Protein AF-F8A2N2-F1 (afdb_monomer_lite)

Organism: Cellulomonas gilvus (strain ATCC 13127 / NRRL B-14078) (NCBI:txid593907)

pLDDT: mean 75.51, std 16.03, range [32.81, 90.75]

Radius of gyration: 11.82 Å; chains: 1; bounding box: 32×28×24 Å

Structure (mmCIF, N/CA/C/O backbone):
data_AF-F8A2N2-F1
#
_entry.id   AF-F8A2N2-F1
#
loop_
_atom_site.group_PDB
_atom_site.id
_atom_site.type_symbol
_atom_site.label_atom_id
_atom_site.label_alt_id
_atom_site.label_comp_id
_atom_site.label_asym_id
_atom_site.label_entity_id
_atom_site.label_seq_id
_atom_site.pdbx_PDB_ins_code
_atom_site.Cartn_x
_atom_site.Cartn_y
_atom_site.Cartn_z
_atom_site.occupancy
_atom_site.B_iso_or_equiv
_atom_site.auth_seq_id
_atom_site.auth_comp_id
_atom_site.auth_asym_id
_atom_site.auth_atom_id
_atom_site.pdbx_PDB_model_num
ATOM 1 N N . MET A 1 1 ? -2.203 -15.090 -9.385 1.00 76.50 1 MET A N 1
ATOM 2 C CA . MET A 1 1 ? -0.792 -14.703 -9.175 1.00 76.50 1 MET A CA 1
ATOM 3 C C . MET A 1 1 ? -0.222 -14.282 -10.519 1.00 76.50 1 MET A C 1
ATOM 5 O O . MET A 1 1 ? 0.034 -15.154 -11.342 1.00 76.50 1 MET A O 1
ATOM 9 N N . ASN A 1 2 ? -0.085 -12.980 -10.771 1.00 86.62 2 ASN A N 1
ATOM 10 C CA . ASN A 1 2 ? 0.553 -12.454 -11.975 1.00 86.62 2 ASN A CA 1
ATOM 11 C C . ASN A 1 2 ? 2.076 -12.475 -11.767 1.00 86.62 2 ASN A C 1
ATOM 13 O O . ASN A 1 2 ? 2.623 -11.661 -11.032 1.00 86.62 2 ASN A O 1
ATOM 17 N N . ARG A 1 3 ? 2.748 -13.467 -12.353 1.00 87.19 3 ARG A N 1
ATOM 18 C CA . ARG A 1 3 ? 4.179 -13.708 -12.115 1.00 87.19 3 ARG A CA 1
ATOM 19 C C . ARG A 1 3 ? 5.057 -12.555 -12.600 1.00 87.19 3 ARG A C 1
ATOM 21 O O . ARG A 1 3 ? 6.025 -12.237 -11.925 1.00 87.19 3 ARG A O 1
ATOM 28 N N . GLU A 1 4 ? 4.691 -11.944 -13.721 1.00 88.75 4 GLU A N 1
ATOM 29 C CA . GLU A 1 4 ? 5.421 -10.832 -14.338 1.00 88.75 4 GLU A CA 1
ATOM 30 C C . GLU A 1 4 ? 5.341 -9.597 -13.439 1.00 88.75 4 GLU A C 1
ATOM 32 O O . GLU A 1 4 ? 6.365 -9.104 -12.972 1.00 88.75 4 GLU A O 1
ATOM 37 N N . TRP A 1 5 ? 4.126 -9.226 -13.024 1.00 87.06 5 TRP A N 1
ATOM 38 C CA . TRP A 1 5 ? 3.920 -8.085 -12.132 1.00 87.06 5 TRP A CA 1
ATOM 39 C C . TRP A 1 5 ? 4.651 -8.242 -10.790 1.00 87.06 5 TRP A C 1
ATOM 41 O O . TRP A 1 5 ? 5.232 -7.293 -10.277 1.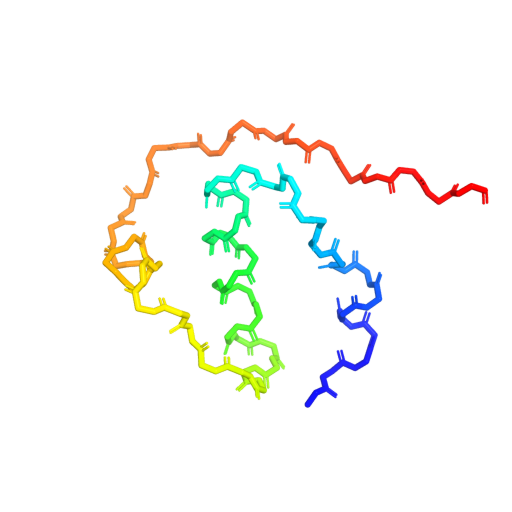00 87.06 5 TRP A O 1
ATOM 51 N N . HIS A 1 6 ? 4.673 -9.449 -10.216 1.00 88.62 6 HIS A N 1
ATOM 52 C CA . HIS A 1 6 ? 5.412 -9.701 -8.974 1.00 88.62 6 HIS A CA 1
ATOM 53 C C . HIS A 1 6 ? 6.935 -9.650 -9.137 1.00 88.62 6 HIS A C 1
ATOM 55 O O . HIS A 1 6 ? 7.618 -9.353 -8.157 1.00 88.62 6 HIS A O 1
ATOM 61 N N . ALA A 1 7 ? 7.460 -9.963 -10.322 1.00 87.50 7 ALA A N 1
ATOM 62 C CA . ALA A 1 7 ? 8.886 -9.852 -10.606 1.00 87.50 7 ALA A CA 1
ATOM 63 C C . ALA A 1 7 ? 9.302 -8.380 -10.746 1.00 87.50 7 ALA A C 1
ATOM 65 O O . ALA A 1 7 ? 10.325 -7.982 -10.195 1.00 87.50 7 ALA A O 1
ATOM 66 N N . GLU A 1 8 ? 8.481 -7.571 -11.416 1.00 87.12 8 GLU A N 1
ATOM 67 C CA . GLU A 1 8 ? 8.743 -6.144 -11.648 1.00 87.12 8 GLU A CA 1
ATOM 68 C C . GLU A 1 8 ? 8.470 -5.281 -10.408 1.00 87.12 8 GLU A C 1
ATOM 70 O O . GLU A 1 8 ? 9.215 -4.350 -10.111 1.00 87.12 8 GLU A O 1
ATOM 75 N N . HIS A 1 9 ? 7.435 -5.618 -9.638 1.00 86.50 9 HIS A N 1
ATOM 76 C CA . HIS A 1 9 ? 7.022 -4.883 -8.445 1.00 86.50 9 HIS A CA 1
ATOM 77 C C . HIS A 1 9 ? 7.381 -5.640 -7.159 1.00 86.50 9 HIS A C 1
ATOM 79 O O . HIS A 1 9 ? 6.621 -5.622 -6.203 1.00 86.50 9 HIS A O 1
ATOM 85 N N . ALA A 1 10 ? 8.502 -6.351 -7.064 1.00 87.00 10 ALA A N 1
ATOM 86 C CA . ALA A 1 10 ? 8.846 -7.048 -5.820 1.00 87.00 10 ALA A CA 1
ATOM 87 C C . ALA A 1 10 ? 9.069 -6.058 -4.652 1.00 87.00 10 ALA A C 1
ATOM 89 O O . ALA A 1 10 ? 10.007 -5.260 -4.657 1.00 87.00 10 ALA A O 1
ATOM 90 N N . LEU A 1 11 ? 8.225 -6.114 -3.614 1.00 82.88 11 LEU A N 1
ATOM 91 C CA . LEU A 1 11 ? 8.333 -5.213 -2.466 1.00 82.88 11 LEU A CA 1
ATOM 92 C C . LEU A 1 11 ? 9.254 -5.790 -1.381 1.00 82.88 11 LEU A C 1
ATOM 94 O O . LEU A 1 11 ? 8.969 -6.836 -0.797 1.00 82.88 11 LEU A O 1
ATOM 98 N N . GLY A 1 12 ? 10.352 -5.094 -1.085 1.00 80.62 12 GLY A N 1
ATOM 99 C CA . GLY A 1 12 ? 11.317 -5.523 -0.068 1.00 80.62 12 GLY A CA 1
ATOM 100 C C . GLY A 1 12 ? 10.781 -5.448 1.370 1.00 80.62 12 GLY A C 1
ATOM 101 O O . GLY A 1 12 ? 9.952 -4.603 1.706 1.00 80.62 12 GLY A O 1
ATOM 102 N N . SER A 1 13 ? 11.326 -6.278 2.269 1.00 75.62 13 SER A N 1
ATOM 103 C CA . SER A 1 13 ? 10.894 -6.380 3.679 1.00 75.62 13 SER A CA 1
ATOM 104 C C . SER A 1 13 ? 11.028 -5.085 4.496 1.00 75.62 13 SER A C 1
ATOM 106 O O . SER A 1 13 ? 10.398 -4.953 5.542 1.00 75.62 13 SER A O 1
ATOM 108 N N . LYS A 1 14 ? 11.842 -4.126 4.035 1.00 79.12 14 LYS A N 1
ATOM 109 C CA . LYS A 1 14 ? 12.045 -2.810 4.669 1.00 79.12 14 LYS A CA 1
ATOM 110 C C . LYS A 1 14 ? 11.293 -1.671 3.971 1.00 79.12 14 LYS A C 1
ATOM 112 O O . LYS A 1 14 ? 11.564 -0.507 4.257 1.00 79.12 14 LYS A O 1
ATOM 117 N N . ALA A 1 15 ? 10.364 -1.978 3.063 1.00 81.62 15 ALA A N 1
ATOM 118 C CA . ALA A 1 15 ? 9.618 -0.950 2.353 1.00 81.62 15 ALA A CA 1
ATOM 119 C C . ALA A 1 15 ? 8.805 -0.068 3.324 1.00 81.62 15 ALA A C 1
ATOM 121 O O . ALA A 1 15 ? 8.130 -0.589 4.234 1.00 81.62 15 ALA A O 1
ATOM 122 N N . PRO A 1 16 ? 8.836 1.265 3.129 1.00 84.81 16 PRO A N 1
ATOM 123 C CA . PRO A 1 16 ? 8.034 2.172 3.926 1.00 84.81 16 PRO A CA 1
ATOM 124 C C . PRO A 1 16 ? 6.549 1.840 3.767 1.00 84.81 16 PRO A C 1
ATOM 126 O O . PRO A 1 16 ? 6.110 1.202 2.808 1.00 84.81 16 PRO A O 1
ATOM 129 N N . LEU A 1 17 ? 5.771 2.245 4.765 1.00 84.62 17 LEU A N 1
ATOM 130 C CA . LEU A 1 17 ? 4.341 1.957 4.835 1.00 84.62 17 LEU A CA 1
ATOM 131 C C . LEU A 1 17 ? 3.587 2.490 3.608 1.00 84.62 17 LEU A C 1
ATOM 133 O O . LEU A 1 17 ? 2.728 1.796 3.080 1.00 84.62 17 LEU A O 1
ATOM 137 N N . ASP A 1 18 ? 3.957 3.669 3.120 1.00 81.62 18 ASP A N 1
ATOM 138 C CA . ASP A 1 18 ? 3.347 4.281 1.941 1.00 81.62 18 ASP A CA 1
ATOM 139 C C . ASP A 1 18 ? 3.585 3.465 0.655 1.00 81.62 18 ASP A C 1
ATOM 141 O O . ASP A 1 18 ? 2.631 3.076 -0.017 1.00 81.62 18 ASP A O 1
ATOM 145 N N . ALA A 1 19 ? 4.832 3.049 0.398 1.00 83.88 19 ALA A N 1
ATOM 146 C CA . ALA A 1 19 ? 5.154 2.143 -0.708 1.00 83.88 19 ALA A CA 1
ATOM 147 C C . ALA A 1 19 ? 4.401 0.806 -0.594 1.00 83.88 19 ALA A C 1
ATOM 149 O O . ALA A 1 19 ? 3.937 0.262 -1.594 1.00 83.88 19 ALA A O 1
ATOM 150 N N . ARG A 1 20 ? 4.212 0.292 0.632 1.00 88.06 20 ARG A N 1
ATOM 151 C CA . ARG A 1 20 ? 3.357 -0.881 0.882 1.00 88.06 20 ARG A CA 1
ATOM 152 C C . ARG A 1 20 ? 1.904 -0.636 0.493 1.00 88.06 20 ARG A C 1
ATOM 154 O O . ARG A 1 20 ? 1.293 -1.538 -0.077 1.00 88.06 20 ARG A O 1
ATOM 161 N N . VAL A 1 21 ? 1.347 0.530 0.806 1.00 8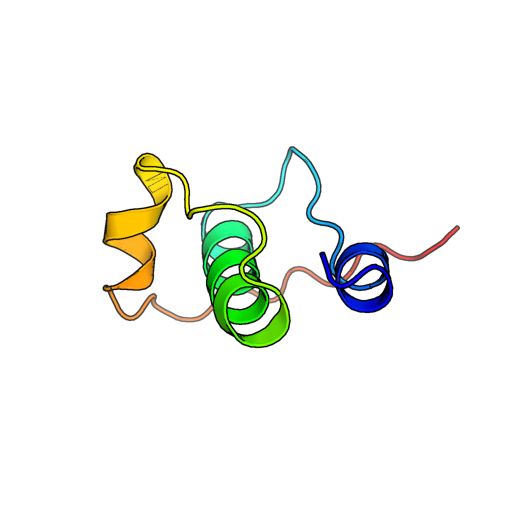6.50 21 VAL A N 1
ATOM 162 C CA . VAL A 1 21 ? -0.032 0.891 0.449 1.00 86.50 21 VAL A CA 1
ATOM 163 C C . VAL A 1 21 ? -0.175 1.005 -1.067 1.00 86.50 21 VAL A C 1
ATOM 165 O O . VAL A 1 21 ? -1.065 0.362 -1.622 1.00 86.50 21 VAL A O 1
ATOM 168 N N . ALA A 1 22 ? 0.716 1.741 -1.736 1.00 85.31 22 ALA A N 1
ATOM 169 C CA . ALA A 1 22 ? 0.720 1.887 -3.193 1.00 85.31 22 ALA A CA 1
ATOM 170 C C . ALA A 1 22 ? 0.805 0.524 -3.897 1.00 85.31 22 ALA A C 1
ATOM 172 O O . ALA A 1 22 ? -0.068 0.182 -4.695 1.00 85.31 22 ALA A O 1
ATOM 173 N N . TRP A 1 23 ? 1.759 -0.310 -3.476 1.00 88.25 23 TRP A N 1
ATOM 174 C CA . TRP A 1 23 ? 1.919 -1.666 -3.990 1.00 88.25 23 TRP A CA 1
ATOM 175 C C . TRP A 1 23 ? 0.648 -2.505 -3.843 1.00 88.25 23 TRP A C 1
ATOM 177 O O . TRP A 1 23 ? 0.225 -3.165 -4.786 1.00 88.25 23 TRP A O 1
ATOM 187 N N . HIS A 1 24 ? 0.001 -2.475 -2.670 1.00 89.25 24 HIS A N 1
ATOM 188 C CA . HIS A 1 24 ? -1.220 -3.254 -2.445 1.00 89.25 24 HIS A CA 1
ATOM 189 C C . HIS A 1 24 ? -2.401 -2.750 -3.283 1.00 89.25 24 HIS A C 1
ATOM 191 O O . HIS A 1 24 ? -3.254 -3.563 -3.641 1.00 89.25 24 HIS A O 1
ATOM 197 N N . ARG A 1 25 ? -2.463 -1.450 -3.605 1.00 86.62 25 ARG A N 1
ATOM 198 C CA . ARG A 1 25 ? -3.499 -0.883 -4.485 1.00 86.62 25 ARG A CA 1
ATOM 199 C C . ARG A 1 25 ? -3.355 -1.417 -5.908 1.00 86.62 25 ARG A C 1
ATOM 201 O O . ARG A 1 25 ? -4.329 -1.935 -6.445 1.00 86.62 25 ARG A O 1
ATOM 208 N N . GLU A 1 26 ? -2.153 -1.359 -6.474 1.00 88.94 26 GLU A N 1
ATOM 209 C CA . GLU A 1 26 ? -1.871 -1.884 -7.819 1.00 88.94 26 GLU A CA 1
ATOM 210 C C . GLU A 1 26 ? -1.996 -3.413 -7.865 1.00 88.94 26 GLU 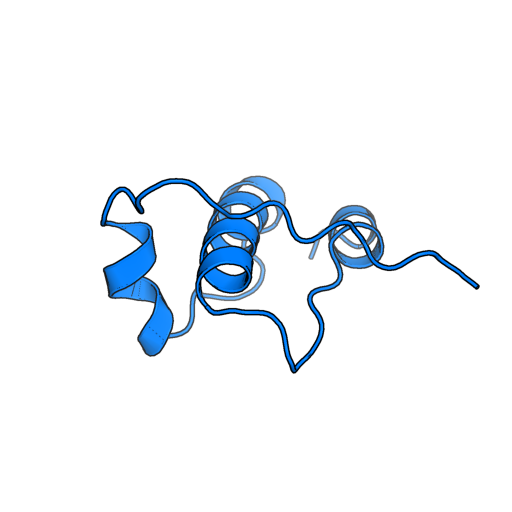A C 1
ATOM 212 O O . GLU A 1 26 ? -2.687 -3.963 -8.723 1.00 88.94 26 GLU A O 1
ATOM 217 N N . HIS A 1 27 ? -1.436 -4.115 -6.874 1.00 90.75 27 HIS A N 1
ATOM 218 C CA . HIS A 1 27 ? -1.561 -5.566 -6.736 1.00 90.75 27 HIS A CA 1
ATOM 219 C C . HIS A 1 27 ? -3.026 -6.016 -6.736 1.00 90.75 27 HIS A C 1
ATOM 221 O O . HIS A 1 27 ? -3.363 -7.006 -7.385 1.00 90.75 27 HIS A O 1
ATOM 227 N N . ALA A 1 28 ? -3.904 -5.307 -6.018 1.00 89.12 28 ALA A N 1
ATOM 228 C CA . ALA A 1 28 ? -5.330 -5.622 -5.951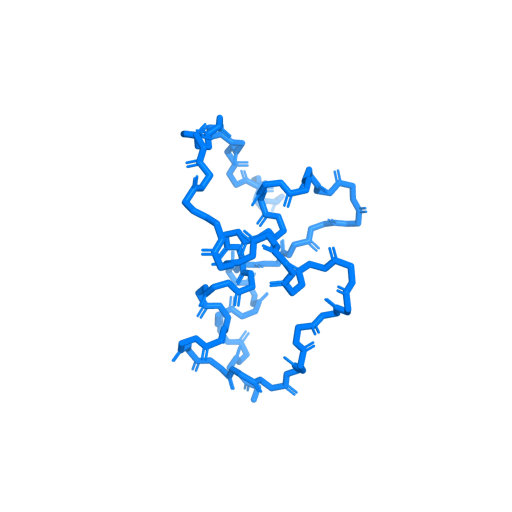 1.00 89.12 28 ALA A CA 1
ATOM 229 C C . ALA A 1 28 ? -6.063 -5.406 -7.287 1.00 89.12 28 ALA A C 1
ATOM 231 O O . ALA A 1 28 ? -7.071 -6.066 -7.522 1.00 89.12 28 ALA A O 1
ATOM 232 N N . GLN A 1 29 ? -5.564 -4.527 -8.160 1.00 87.62 29 GLN A N 1
ATOM 233 C CA . GLN A 1 29 ? -6.128 -4.293 -9.494 1.00 87.62 29 GLN A CA 1
ATOM 234 C C . GLN A 1 29 ? -5.619 -5.304 -10.530 1.00 87.62 29 GLN A C 1
ATOM 236 O O . GLN A 1 29 ? -6.383 -5.735 -11.389 1.00 87.62 29 GLN A O 1
ATOM 241 N N . VAL A 1 30 ? -4.343 -5.695 -10.445 1.00 87.25 30 VAL A N 1
ATOM 242 C CA . VAL A 1 30 ? -3.683 -6.550 -11.449 1.00 87.25 30 VAL A CA 1
ATOM 243 C C . VAL A 1 30 ? -3.825 -8.041 -11.141 1.00 87.25 30 VAL A C 1
ATOM 245 O O . VAL A 1 30 ? -3.967 -8.864 -12.043 1.00 87.25 30 VAL A O 1
ATOM 248 N N . CYS A 1 31 ? -3.718 -8.419 -9.869 1.00 87.50 31 CYS A N 1
ATOM 249 C CA . CYS A 1 31 ? -3.497 -9.809 -9.476 1.00 87.50 31 CYS A CA 1
ATOM 250 C C . CYS A 1 31 ? -4.459 -10.289 -8.386 1.00 87.50 31 CYS A C 1
ATOM 252 O O . CYS A 1 31 ? -4.967 -11.408 -8.471 1.00 87.50 31 CYS A O 1
ATOM 254 N N . ALA A 1 32 ? -4.657 -9.479 -7.344 1.00 86.06 32 ALA A N 1
ATOM 255 C CA . ALA A 1 32 ? -5.483 -9.760 -6.172 1.00 86.06 32 ALA A CA 1
ATOM 256 C C . ALA A 1 32 ? -5.252 -11.146 -5.528 1.00 86.06 32 ALA A C 1
ATOM 258 O O . ALA A 1 32 ? -6.132 -11.673 -4.849 1.00 86.06 32 ALA A O 1
ATOM 259 N N . CYS A 1 33 ? -4.077 -11.768 -5.701 1.00 88.19 33 CYS A N 1
ATOM 260 C CA . CYS A 1 33 ? -3.876 -13.160 -5.273 1.00 88.19 33 CYS A CA 1
ATOM 261 C C . CYS A 1 33 ? -3.743 -13.335 -3.757 1.00 88.19 33 CYS A C 1
ATOM 263 O O . CYS A 1 33 ? -3.793 -14.455 -3.249 1.00 88.19 33 CYS A O 1
ATOM 265 N N . ARG A 1 34 ? -3.517 -12.238 -3.033 1.00 84.75 34 ARG A N 1
ATOM 266 C CA . ARG A 1 34 ? -3.411 -12.196 -1.576 1.00 84.75 34 ARG A CA 1
ATOM 267 C C . ARG A 1 34 ? -4.269 -11.052 -1.035 1.00 84.75 34 ARG A C 1
ATOM 269 O O . ARG A 1 34 ? -4.199 -9.951 -1.585 1.00 84.75 34 ARG A O 1
ATOM 276 N N . PRO A 1 35 ? -5.050 -11.295 0.033 1.00 83.50 35 PRO A N 1
ATOM 277 C CA . PRO A 1 35 ? -5.817 -10.244 0.679 1.00 83.50 35 PRO A CA 1
ATOM 278 C C . PRO A 1 35 ? -4.885 -9.223 1.333 1.00 83.50 35 PRO A C 1
ATOM 280 O O . PRO A 1 35 ? -3.807 -9.562 1.822 1.00 83.50 35 PRO A O 1
ATOM 283 N N . VAL A 1 36 ? -5.336 -7.970 1.366 1.00 84.19 36 VAL A N 1
ATOM 284 C CA . VAL A 1 36 ? -4.613 -6.880 2.023 1.00 84.19 36 VAL A CA 1
ATOM 285 C C . VAL A 1 36 ? -4.534 -7.158 3.531 1.00 84.19 36 VAL A C 1
ATOM 287 O O . VAL A 1 36 ? -5.571 -7.403 4.158 1.00 84.19 36 VAL A O 1
ATOM 290 N N . PRO A 1 37 ? -3.339 -7.101 4.145 1.00 84.06 37 PRO A N 1
ATOM 291 C CA . PRO A 1 37 ? -3.185 -7.336 5.574 1.00 84.06 37 PRO A CA 1
ATOM 292 C C . PRO A 1 37 ? -3.966 -6.301 6.395 1.00 84.06 37 PRO A C 1
ATOM 294 O O . PRO A 1 37 ? -4.065 -5.132 6.017 1.00 84.06 37 PRO A O 1
ATOM 297 N N . ALA A 1 38 ? -4.505 -6.723 7.543 1.00 83.56 38 ALA A N 1
ATOM 298 C CA . ALA A 1 38 ? -5.404 -5.910 8.369 1.00 83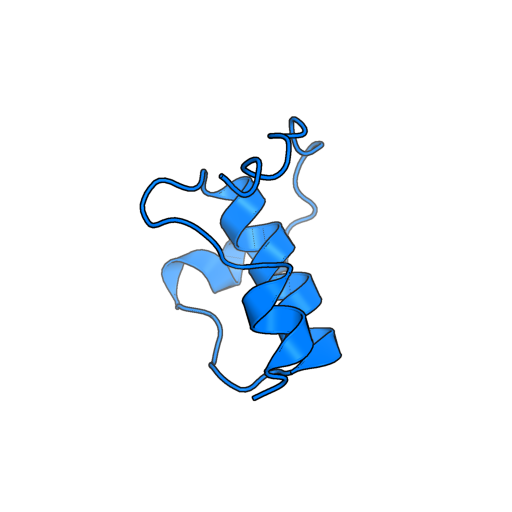.56 38 ALA A CA 1
ATOM 299 C C . ALA A 1 38 ? -4.814 -4.543 8.755 1.00 83.56 38 ALA A C 1
ATOM 301 O O . ALA A 1 38 ? -5.530 -3.547 8.743 1.00 83.56 38 ALA A O 1
ATOM 302 N N . SER A 1 39 ? -3.503 -4.479 9.003 1.00 80.44 39 SER A N 1
ATOM 303 C CA . SER A 1 39 ? -2.786 -3.241 9.325 1.00 80.44 39 SER A CA 1
ATOM 304 C C . SER A 1 39 ? -2.753 -2.220 8.181 1.00 80.44 39 SER A C 1
ATOM 306 O O . SER A 1 39 ? -2.569 -1.038 8.444 1.00 80.44 39 SER A O 1
ATOM 308 N N . LEU A 1 40 ? -2.920 -2.651 6.922 1.00 81.12 40 LEU A N 1
ATOM 309 C CA . LEU A 1 40 ? -2.927 -1.766 5.751 1.00 81.12 40 LEU A CA 1
ATOM 310 C C . LEU A 1 40 ? -4.340 -1.386 5.300 1.00 81.12 40 LEU A C 1
ATOM 312 O O . LEU A 1 40 ? -4.520 -0.304 4.755 1.00 81.12 40 LEU A O 1
ATOM 316 N N . ARG A 1 41 ? -5.360 -2.214 5.566 1.00 80.81 41 ARG A N 1
ATOM 317 C CA . ARG A 1 41 ? -6.764 -1.952 5.179 1.00 80.81 41 ARG A CA 1
ATOM 318 C C . ARG A 1 41 ? -7.261 -0.517 5.447 1.00 80.81 41 ARG A C 1
ATOM 320 O O . ARG A 1 41 ? -7.832 0.058 4.519 1.00 80.81 41 ARG A O 1
ATOM 327 N N . PRO A 1 42 ? -7.054 0.087 6.637 1.00 81.38 42 PRO A N 1
ATOM 328 C CA . PRO A 1 42 ? -7.518 1.454 6.884 1.00 81.38 42 PRO A CA 1
ATOM 329 C C . PRO A 1 42 ? -6.779 2.505 6.041 1.00 81.38 42 PRO A C 1
ATOM 331 O O . PRO A 1 42 ? -7.356 3.540 5.736 1.00 81.38 42 PRO A O 1
ATOM 334 N N . LEU A 1 43 ? -5.542 2.225 5.619 1.00 80.56 43 LEU A N 1
ATOM 335 C CA . LEU A 1 43 ? -4.677 3.148 4.877 1.00 80.56 43 LEU A CA 1
ATOM 336 C C . LEU A 1 43 ? -4.939 3.151 3.367 1.00 80.56 43 LEU A C 1
ATOM 338 O O . LEU A 1 43 ? -4.631 4.127 2.699 1.00 80.56 43 LEU A O 1
ATOM 342 N N . LEU A 1 44 ? -5.507 2.077 2.804 1.00 74.56 44 LEU A N 1
ATOM 343 C CA . LEU A 1 44 ? -5.901 2.073 1.387 1.00 74.56 44 LEU A CA 1
ATOM 344 C C . LEU A 1 44 ? -7.143 2.935 1.121 1.00 74.56 44 LEU A C 1
ATOM 346 O O . LEU A 1 44 ? -7.336 3.390 -0.005 1.00 74.56 44 LEU A O 1
ATOM 350 N N . SER A 1 45 ? -7.989 3.117 2.139 1.00 67.88 45 SER A N 1
ATOM 351 C CA . SER A 1 45 ? -9.259 3.851 2.034 1.00 67.88 45 SER A CA 1
ATOM 352 C C . SER A 1 45 ? -9.084 5.357 2.243 1.00 67.88 45 SER A C 1
ATOM 354 O O . SER A 1 45 ? -9.940 6.138 1.836 1.00 67.88 45 SER A O 1
ATOM 356 N N . THR A 1 46 ? -7.981 5.775 2.864 1.00 59.53 46 THR A N 1
ATOM 357 C CA . THR A 1 46 ? -7.614 7.180 3.026 1.00 59.53 46 THR A CA 1
ATOM 358 C C . THR A 1 46 ? -6.752 7.642 1.847 1.00 59.53 46 THR A C 1
ATOM 360 O O . THR A 1 46 ? -5.820 6.942 1.451 1.00 59.53 46 THR A O 1
ATOM 363 N N . PRO A 1 47 ? -7.036 8.810 1.245 1.00 54.75 47 PRO A N 1
ATOM 364 C CA . PRO A 1 47 ? -6.123 9.413 0.284 1.00 54.75 47 PRO A CA 1
ATOM 365 C C . PRO A 1 47 ? -4.864 9.863 1.036 1.00 54.75 47 PRO A C 1
ATOM 367 O O . PRO A 1 47 ? -4.907 10.791 1.841 1.00 54.75 47 PRO A O 1
ATOM 370 N N . THR A 1 48 ? -3.753 9.162 0.830 1.00 52.91 48 THR A N 1
ATOM 371 C CA . THR A 1 48 ? -2.465 9.501 1.442 1.00 52.91 48 THR A CA 1
ATOM 372 C C . THR A 1 48 ? -1.935 10.826 0.874 1.00 52.91 48 THR A C 1
ATOM 374 O O . THR A 1 48 ? -2.052 11.041 -0.336 1.00 52.91 48 THR A O 1
ATOM 377 N N . PRO A 1 49 ? -1.329 11.719 1.685 1.00 48.53 49 PRO A N 1
ATOM 378 C CA . PRO A 1 49 ? -0.489 12.784 1.150 1.00 48.53 49 PRO A CA 1
ATOM 379 C C . PRO A 1 49 ? 0.722 12.168 0.433 1.00 48.53 49 PRO A C 1
ATOM 381 O O . PRO A 1 49 ? 1.352 11.252 0.948 1.00 48.53 49 PRO A O 1
ATOM 384 N N . THR A 1 50 ? 0.962 12.675 -0.774 1.00 47.12 50 THR A N 1
ATOM 385 C CA . THR A 1 50 ? 1.991 12.378 -1.781 1.00 47.12 50 THR A CA 1
ATOM 386 C C . THR A 1 50 ? 3.106 11.387 -1.388 1.00 47.12 50 THR A C 1
ATOM 388 O O . THR A 1 50 ? 3.880 11.685 -0.476 1.00 47.12 50 THR A O 1
ATOM 391 N N . PRO A 1 51 ? 3.279 10.270 -2.129 1.00 58.31 51 PRO A N 1
ATOM 392 C CA . PRO A 1 51 ? 4.409 9.367 -1.935 1.00 58.31 51 PRO A CA 1
ATOM 393 C C . PRO A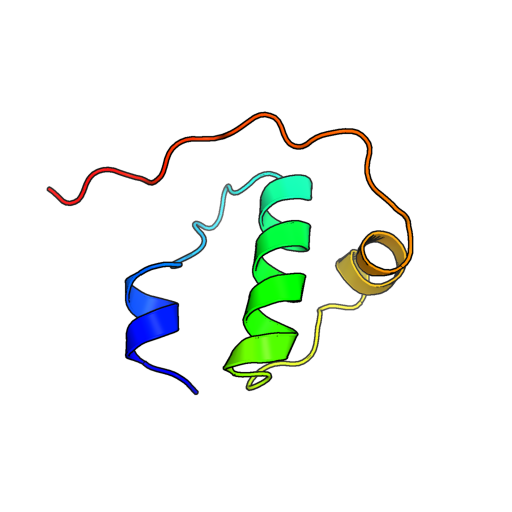 1 51 ? 5.723 10.093 -2.242 1.00 58.31 51 PRO A C 1
ATOM 395 O O . PRO A 1 51 ? 5.897 10.653 -3.326 1.00 58.31 51 PRO A O 1
ATOM 398 N N . THR A 1 52 ? 6.683 10.050 -1.318 1.00 45.59 52 THR A N 1
ATOM 399 C CA . THR A 1 52 ? 8.085 10.307 -1.664 1.00 45.59 52 THR A CA 1
ATOM 400 C C . THR A 1 52 ? 8.519 9.171 -2.592 1.00 45.59 52 THR A C 1
ATOM 402 O O . THR A 1 52 ? 8.482 8.015 -2.160 1.00 45.59 52 THR A O 1
ATOM 405 N N . PRO A 1 53 ? 8.903 9.441 -3.852 1.00 51.94 53 PRO A N 1
ATOM 406 C CA . PRO A 1 53 ? 9.275 8.390 -4.787 1.00 51.94 53 PRO A CA 1
ATOM 407 C C . PRO A 1 53 ? 10.572 7.730 -4.312 1.00 51.94 53 PRO A C 1
ATOM 409 O O . PRO A 1 53 ? 11.668 8.255 -4.501 1.00 51.94 53 PRO A O 1
ATOM 412 N N . VAL A 1 54 ? 10.453 6.573 -3.663 1.00 49.66 54 VAL A N 1
ATOM 413 C CA . VAL A 1 54 ? 11.584 5.669 -3.461 1.00 49.66 54 VAL A CA 1
ATOM 414 C C . VAL A 1 54 ? 11.754 4.911 -4.770 1.00 49.66 54 VAL A C 1
ATOM 416 O O . VAL A 1 54 ? 10.906 4.104 -5.143 1.00 49.66 54 VAL A O 1
ATOM 419 N N . ALA A 1 55 ? 12.827 5.254 -5.481 1.00 45.53 55 ALA A N 1
ATOM 420 C CA . ALA A 1 55 ? 13.237 4.656 -6.744 1.00 45.53 55 ALA A CA 1
ATOM 421 C C . ALA A 1 55 ? 13.240 3.112 -6.686 1.00 45.53 55 ALA A C 1
ATOM 423 O O . ALA A 1 55 ? 13.531 2.543 -5.626 1.00 45.53 55 ALA A O 1
ATOM 424 N N . PRO A 1 56 ? 12.939 2.427 -7.807 1.00 49.72 56 PRO A N 1
ATOM 425 C CA . PRO A 1 56 ? 13.008 0.971 -7.871 1.00 49.72 56 PRO A CA 1
ATOM 426 C C . PRO A 1 56 ? 14.432 0.490 -7.541 1.00 49.72 56 PRO A C 1
ATOM 428 O O . PRO A 1 56 ? 15.400 1.163 -7.910 1.00 49.72 56 PRO A O 1
ATOM 431 N N . PRO A 1 57 ? 14.601 -0.652 -6.849 1.00 45.50 57 PRO A N 1
ATOM 432 C CA . PRO A 1 57 ? 15.923 -1.224 -6.654 1.00 45.50 57 PRO A CA 1
ATOM 433 C C . PRO A 1 57 ? 16.495 -1.651 -8.013 1.00 45.50 57 PRO A C 1
ATOM 435 O O . PRO A 1 57 ? 15.860 -2.386 -8.764 1.00 45.50 57 PRO A O 1
ATOM 438 N N . THR A 1 58 ? 17.696 -1.170 -8.322 1.00 32.81 58 THR A N 1
ATOM 439 C CA . THR A 1 58 ? 18.486 -1.552 -9.497 1.00 32.81 58 THR A CA 1
ATOM 440 C C . THR A 1 58 ? 18.671 -3.077 -9.544 1.00 32.81 58 THR A C 1
ATOM 442 O O . THR A 1 58 ? 19.120 -3.639 -8.539 1.00 32.81 58 THR A O 1
ATOM 445 N N . PRO A 1 59 ? 18.366 -3.771 -10.659 1.00 47.75 59 PRO A N 1
ATOM 446 C CA . PRO A 1 59 ? 18.805 -5.151 -10.835 1.00 47.75 59 PRO A CA 1
ATOM 447 C C . PRO A 1 59 ? 20.333 -5.179 -11.019 1.00 47.75 59 PRO A C 1
ATOM 449 O O . PRO A 1 59 ? 20.881 -4.353 -11.748 1.00 47.75 59 PRO A O 1
ATOM 452 N N . ALA A 1 60 ? 20.991 -6.084 -10.288 1.00 46.84 60 ALA A N 1
ATOM 453 C CA . ALA A 1 60 ? 22.443 -6.290 -10.269 1.00 46.84 60 ALA A CA 1
ATOM 454 C C . ALA A 1 60 ? 23.008 -6.788 -11.606 1.00 46.84 60 ALA A C 1
ATOM 456 O O . ALA A 1 60 ? 22.275 -7.508 -12.322 1.00 46.84 60 ALA A O 1
#

Foldseek 3Di:
DPPVLCVQLVDDPPDDLVSVLVSVVVCCVPPVPDDDDPVNVVVNPDDDPDDPDPDDDDDD

Sequence (60 aa):
MNREWHAEHALGSKAPLDARVAWHREHAQVCACRPVPASLRPLLSTPTPTPTPVAPPTPA

Secondary structure (DSSP, 8-state):
--HHHHHHT---TT--HHHHHHHHHHHHHHT--SPPPTTTHHHHHS--S-----PPPPP-